Protein AF-A0A7J6FEC6-F1 (afdb_monomer_lite)

Secondary structure (DSSP, 8-state):
----SEEE---SSSSS---HHHHHHHHHHHH-SEE---TTTT--S-EE-TTPPP-EEEEESS--GGGHHHHHHHH-SS-EEE-SHHHHT-TT-HHHHHHHHHHHS-TT-TTT----------TT---

Organism: Cannabis sativa (NCBI:txid3483)

Foldseek 3Di:
DPDDQADEQEACPFDDDDDQLLSLLVLCVQAPQWDCQDVSNPRHHTDHNPPDHGHAYEYDHHDALVCQVVRCVRRNQSHEYEQECNQQVPPVGRVVSLVSNVVSHDPPPVPDRPYDHDRPDPPPPPD

pLDDT: mean 85.34, std 20.02, range [35.28, 98.44]

InterPro domains:
  IPR000685 Ribulose bisphosphate carboxylase, large subunit, C-terminal [PF00016] (1-112)
  IPR033966 RuBisCO [PTHR42704] (1-109)
  IPR036376 Ribulose bisphosphate carboxylase, large subunit, C-terminal domain superfamily [G3DSA:3.20.20.110] (1-122)
  IPR036376 Ribulose bisphosphate carboxylase, large subunit, C-terminal domain superfamily [SSF51649] (1-113)

Structure (mmCIF, N/CA/C/O backbone):
data_AF-A0A7J6FEC6-F1
#
_entry.id   AF-A0A7J6FEC6-F1
#
loop_
_atom_site.group_PDB
_atom_site.id
_atom_site.type_symbol
_atom_site.label_atom_id
_atom_site.label_alt_id
_atom_site.label_comp_id
_atom_site.label_asym_id
_atom_site.label_entity_id
_atom_site.label_seq_id
_atom_site.pdbx_PDB_ins_code
_atom_site.Cartn_x
_atom_site.Cartn_y
_atom_site.Cartn_z
_atom_site.occupancy
_atom_site.B_iso_or_equiv
_atom_site.auth_seq_id
_atom_site.auth_comp_id
_atom_site.auth_asym_id
_atom_site.auth_atom_id
_atom_site.pdbx_PDB_model_num
ATOM 1 N N . MET A 1 1 ? 1.112 9.192 14.486 1.00 89.81 1 MET A N 1
ATOM 2 C CA . MET A 1 1 ? 1.791 9.780 15.673 1.00 89.81 1 MET A CA 1
ATOM 3 C C . MET A 1 1 ? 2.899 10.776 15.334 1.00 89.81 1 MET A C 1
ATOM 5 O O . MET A 1 1 ? 2.707 11.942 15.630 1.00 89.81 1 MET A O 1
ATOM 9 N N . SER A 1 2 ? 4.028 10.386 14.718 1.00 95.44 2 SER A N 1
ATOM 10 C CA . SER A 1 2 ? 5.115 11.346 14.394 1.00 95.44 2 SER A CA 1
ATOM 11 C C . SER A 1 2 ? 4.717 12.436 13.382 1.00 95.44 2 SER A C 1
ATOM 13 O O . SER A 1 2 ? 5.432 13.423 13.250 1.00 95.44 2 SER A O 1
ATOM 15 N N . GLY A 1 3 ? 3.600 12.242 12.676 1.00 92.94 3 GLY A N 1
ATOM 16 C CA . GLY A 1 3 ? 3.148 13.094 11.581 1.00 92.94 3 GLY A CA 1
ATOM 17 C C . GLY A 1 3 ? 3.768 12.658 10.255 1.00 92.94 3 GLY A C 1
ATOM 18 O O . GLY A 1 3 ? 4.987 12.584 10.129 1.00 92.94 3 GLY A O 1
ATOM 19 N N . GLY A 1 4 ? 2.921 12.334 9.283 1.00 95.12 4 GLY A N 1
ATOM 20 C CA . GLY A 1 4 ? 3.317 11.958 7.932 1.00 95.12 4 GLY A CA 1
ATOM 21 C C . GLY A 1 4 ? 2.079 11.656 7.104 1.00 95.12 4 GLY A C 1
ATOM 22 O O . GLY A 1 4 ? 1.179 10.986 7.596 1.00 95.12 4 GLY A O 1
ATOM 23 N N . ASP A 1 5 ? 2.036 12.164 5.877 1.00 95.38 5 ASP A N 1
ATOM 24 C CA . ASP A 1 5 ? 0.836 12.054 5.047 1.00 95.38 5 ASP A CA 1
ATOM 25 C C . ASP A 1 5 ? 0.740 10.680 4.376 1.00 95.38 5 ASP A C 1
ATOM 27 O O . ASP A 1 5 ? -0.346 10.116 4.282 1.00 95.38 5 ASP A O 1
ATOM 31 N N . HIS A 1 6 ? 1.875 10.103 3.955 1.00 95.94 6 HIS A N 1
ATOM 32 C CA . HIS A 1 6 ? 1.947 8.781 3.327 1.00 95.94 6 HIS A CA 1
ATOM 33 C C . HIS A 1 6 ? 3.045 7.909 3.961 1.00 95.94 6 HIS A C 1
ATOM 35 O O . HIS A 1 6 ? 4.096 8.419 4.361 1.00 95.94 6 HIS A O 1
ATOM 41 N N . ILE A 1 7 ? 2.864 6.584 3.970 1.00 96.75 7 ILE A N 1
ATOM 42 C CA . ILE A 1 7 ? 3.897 5.634 4.421 1.00 96.75 7 ILE A CA 1
ATOM 43 C C . ILE A 1 7 ? 3.878 4.337 3.608 1.00 96.75 7 ILE A C 1
ATOM 45 O O . ILE A 1 7 ? 2.825 3.860 3.203 1.00 96.75 7 ILE A O 1
ATOM 49 N N . HIS A 1 8 ? 5.054 3.755 3.361 1.00 97.00 8 HIS A N 1
ATOM 50 C CA . HIS A 1 8 ? 5.150 2.460 2.686 1.00 97.00 8 HIS A CA 1
ATOM 51 C C . HIS A 1 8 ? 4.550 1.347 3.552 1.00 97.00 8 HIS A C 1
ATOM 53 O O . HIS A 1 8 ? 4.919 1.205 4.715 1.00 97.00 8 HIS A O 1
ATOM 59 N N . SER A 1 9 ? 3.669 0.545 2.957 1.00 95.69 9 SER A N 1
ATOM 60 C CA . SER A 1 9 ? 2.883 -0.497 3.639 1.00 95.69 9 SER A CA 1
ATOM 61 C C . SER A 1 9 ? 3.034 -1.885 3.009 1.00 95.69 9 SER A C 1
ATOM 63 O O . SER A 1 9 ? 2.290 -2.803 3.334 1.00 95.69 9 SER A O 1
ATOM 65 N N . GLY A 1 10 ? 4.010 -2.061 2.115 1.00 95.12 10 GLY A N 1
ATOM 66 C CA . GLY A 1 10 ? 4.247 -3.330 1.429 1.00 95.12 10 GLY A CA 1
ATOM 67 C C . GLY A 1 10 ? 3.398 -3.498 0.171 1.00 95.12 10 GLY A C 1
ATOM 68 O O . GLY A 1 10 ? 2.739 -2.574 -0.291 1.00 95.12 10 GLY A O 1
ATOM 69 N N . THR A 1 11 ? 3.483 -4.671 -0.455 1.00 95.62 11 THR A N 1
ATOM 70 C CA . THR A 1 11 ? 2.775 -4.946 -1.723 1.00 95.62 11 THR A CA 1
ATOM 71 C C . THR A 1 11 ? 2.059 -6.283 -1.756 1.00 95.62 11 THR A C 1
ATOM 73 O O . THR A 1 11 ? 1.211 -6.449 -2.627 1.00 95.62 11 THR A O 1
ATOM 76 N N . VAL A 1 12 ? 2.383 -7.215 -0.849 1.00 96.62 12 VAL A N 1
ATOM 77 C CA . VAL A 1 12 ? 1.927 -8.621 -0.813 1.00 96.62 12 VAL A CA 1
ATOM 78 C C . VAL A 1 12 ? 2.368 -9.442 -2.034 1.00 96.62 12 VAL A C 1
ATOM 80 O O . VAL A 1 12 ? 2.975 -10.497 -1.904 1.00 96.62 12 VAL A O 1
ATOM 83 N N . VAL A 1 13 ? 2.109 -8.936 -3.237 1.00 96.25 13 VAL A N 1
ATOM 84 C CA . VAL A 1 13 ? 2.374 -9.578 -4.532 1.00 96.25 13 VAL A CA 1
ATOM 85 C C . VAL A 1 13 ? 3.668 -9.102 -5.202 1.00 96.25 13 VAL A C 1
ATOM 87 O O . VAL A 1 13 ? 3.987 -9.529 -6.308 1.00 96.25 13 VAL A O 1
ATOM 90 N N . GLY A 1 14 ? 4.384 -8.158 -4.587 1.00 95.06 14 GLY A N 1
ATOM 91 C CA . GLY A 1 14 ? 5.611 -7.592 -5.138 1.00 95.06 14 GLY A CA 1
ATOM 92 C C . GLY A 1 14 ? 6.867 -8.371 -4.753 1.00 95.06 14 GLY A C 1
ATOM 93 O O . GLY A 1 14 ? 6.842 -9.548 -4.411 1.00 95.06 14 GLY A O 1
ATOM 94 N N . LYS A 1 15 ? 8.013 -7.690 -4.832 1.00 96.38 15 LYS A N 1
ATOM 95 C CA . LYS A 1 15 ? 9.325 -8.310 -4.576 1.00 96.38 15 LYS A CA 1
ATOM 96 C C . LYS A 1 15 ? 9.588 -8.568 -3.090 1.00 96.38 15 LYS A C 1
ATOM 98 O O . LYS A 1 15 ? 10.342 -9.478 -2.757 1.00 96.38 15 LYS A O 1
ATOM 103 N N . LEU A 1 16 ? 9.097 -7.679 -2.230 1.00 96.75 16 LEU A N 1
ATOM 104 C CA . LEU A 1 16 ? 9.382 -7.703 -0.798 1.00 96.75 16 LEU A CA 1
ATOM 105 C C . LEU A 1 16 ? 8.316 -8.516 -0.069 1.00 96.75 16 LEU A C 1
ATOM 107 O O . LEU A 1 16 ? 7.169 -8.559 -0.506 1.00 96.75 16 LEU A O 1
ATOM 111 N N . GLU A 1 17 ? 8.715 -9.131 1.039 1.00 96.44 17 GLU A N 1
ATOM 112 C CA . GLU A 1 17 ? 7.824 -9.904 1.898 1.00 96.44 17 GLU A CA 1
ATOM 113 C C . GLU A 1 17 ? 6.654 -9.051 2.408 1.00 96.44 17 GLU A C 1
ATOM 115 O O . GLU A 1 17 ? 6.812 -7.873 2.736 1.00 96.44 17 GLU A O 1
ATOM 120 N N . GLY A 1 18 ? 5.478 -9.668 2.473 1.00 94.12 18 GLY A N 1
ATOM 121 C CA . GLY A 1 18 ? 4.270 -9.089 3.039 1.00 94.12 18 GLY A CA 1
ATOM 122 C C . GLY A 1 18 ? 3.152 -10.119 2.995 1.00 94.12 18 GLY A C 1
ATOM 123 O O . GLY A 1 18 ? 2.763 -10.562 1.918 1.00 94.12 18 GLY A O 1
ATOM 124 N N . GLU A 1 19 ? 2.665 -10.528 4.160 1.00 96.06 19 GLU A N 1
ATOM 125 C CA . GLU A 1 19 ? 1.511 -11.420 4.263 1.00 96.06 19 GLU A CA 1
ATOM 126 C C . GLU A 1 19 ? 0.218 -10.595 4.177 1.00 96.06 19 GLU A C 1
ATOM 128 O O . GLU A 1 19 ? 0.192 -9.428 4.589 1.00 96.06 19 GLU A O 1
ATOM 133 N N . ARG A 1 20 ? -0.815 -11.141 3.524 1.00 95.81 20 ARG A N 1
ATOM 134 C CA . ARG A 1 20 ? -1.985 -10.363 3.100 1.00 95.81 20 ARG A CA 1
ATOM 135 C C . ARG A 1 20 ? -2.789 -9.869 4.299 1.00 95.81 20 ARG A C 1
ATOM 137 O O . ARG A 1 20 ? -3.087 -8.681 4.367 1.00 95.81 20 ARG A O 1
ATOM 144 N N . GLU A 1 21 ? -3.121 -10.752 5.224 1.00 96.81 21 GLU A N 1
ATOM 145 C CA . GLU A 1 21 ? -3.929 -10.486 6.411 1.00 96.81 21 GLU A CA 1
ATOM 146 C C . GLU A 1 21 ? -3.238 -9.475 7.339 1.00 96.81 21 GLU A C 1
ATOM 148 O O . GLU A 1 21 ? -3.859 -8.508 7.781 1.00 96.81 21 GLU A O 1
ATOM 153 N N . ILE A 1 22 ? -1.927 -9.614 7.552 1.00 96.62 22 ILE A N 1
ATOM 154 C CA . ILE A 1 22 ? -1.135 -8.643 8.322 1.00 96.62 22 ILE A CA 1
ATOM 155 C C . ILE A 1 22 ? -1.076 -7.282 7.615 1.00 96.62 22 ILE A C 1
ATOM 157 O O . ILE A 1 22 ? -1.149 -6.238 8.266 1.00 96.62 22 ILE A O 1
ATOM 161 N N . THR A 1 23 ? -0.959 -7.271 6.285 1.00 96.38 23 THR A N 1
ATOM 162 C CA . THR A 1 23 ? -0.935 -6.021 5.509 1.00 96.38 23 THR A CA 1
ATOM 163 C C . THR A 1 23 ? -2.264 -5.277 5.609 1.00 96.38 23 THR A C 1
ATOM 165 O O . THR A 1 23 ? -2.254 -4.057 5.759 1.00 96.38 23 THR A O 1
ATOM 168 N N . LEU A 1 24 ? -3.393 -5.990 5.570 1.00 96.19 24 LEU A N 1
ATOM 169 C CA . LEU A 1 24 ? -4.719 -5.390 5.735 1.00 96.19 24 LEU A CA 1
ATOM 170 C C . LEU A 1 24 ? -4.862 -4.733 7.111 1.00 96.19 24 LEU A C 1
ATOM 172 O O . LEU A 1 24 ? -5.171 -3.549 7.177 1.00 96.19 24 LEU A O 1
ATOM 176 N N . GLY A 1 25 ? -4.493 -5.432 8.190 1.00 96.56 25 GLY A N 1
ATOM 177 C CA . GLY A 1 25 ? -4.519 -4.838 9.531 1.00 96.56 25 GLY A CA 1
ATOM 178 C C . GLY A 1 25 ? -3.634 -3.592 9.654 1.00 96.56 25 GLY A C 1
ATOM 179 O O . GLY A 1 25 ? -4.008 -2.611 10.297 1.00 96.56 25 GLY A O 1
ATOM 180 N N . PHE A 1 26 ? -2.466 -3.587 9.004 1.00 93.12 26 PHE A N 1
ATOM 181 C CA . PHE A 1 26 ? -1.606 -2.403 8.969 1.00 93.12 26 PHE A CA 1
ATOM 182 C C . PHE A 1 26 ? -2.231 -1.238 8.186 1.00 93.12 26 PHE A C 1
ATOM 184 O O . PHE A 1 26 ? -2.082 -0.089 8.594 1.00 93.12 26 PHE A O 1
ATOM 191 N N . VAL A 1 27 ? -2.928 -1.513 7.081 1.00 96.06 27 VAL A N 1
ATOM 192 C CA . VAL A 1 27 ? -3.646 -0.495 6.298 1.00 96.06 27 VAL A CA 1
ATOM 193 C C . VAL A 1 27 ? -4.795 0.114 7.101 1.00 96.06 27 VAL A C 1
ATOM 195 O O . VAL A 1 27 ? -4.916 1.340 7.116 1.00 96.06 27 VAL A O 1
ATOM 198 N N . ASP A 1 28 ? -5.565 -0.703 7.817 1.00 96.81 28 ASP A N 1
ATOM 199 C CA . ASP A 1 28 ? -6.667 -0.232 8.665 1.00 96.81 28 ASP A CA 1
ATOM 200 C C . ASP A 1 28 ? -6.136 0.689 9.771 1.00 96.81 28 ASP A C 1
ATOM 202 O O . ASP A 1 28 ? -6.626 1.801 9.951 1.00 96.81 28 ASP A O 1
ATOM 206 N N . LEU A 1 29 ? -5.039 0.300 10.436 1.00 97.56 29 LEU A N 1
ATOM 207 C CA . LEU A 1 29 ? -4.380 1.132 11.452 1.00 97.56 29 LEU A CA 1
ATOM 208 C C . LEU A 1 29 ? -3.904 2.494 10.934 1.00 97.56 29 LEU A C 1
ATOM 210 O O . LEU A 1 29 ? -3.740 3.414 11.736 1.00 97.56 29 LEU A O 1
ATOM 214 N N . LEU A 1 30 ? -3.614 2.612 9.637 1.00 97.19 30 LEU A N 1
ATOM 215 C CA . LEU A 1 30 ? -3.175 3.866 9.034 1.00 97.19 30 LEU A CA 1
ATOM 216 C C . LEU A 1 30 ? -4.342 4.777 8.665 1.00 97.19 30 LEU A C 1
ATOM 218 O O . LEU A 1 30 ? -4.170 5.993 8.714 1.00 97.19 30 LEU A O 1
ATOM 222 N N . ARG A 1 31 ? -5.482 4.221 8.255 1.00 95.75 31 ARG A N 1
ATOM 223 C CA . ARG A 1 31 ? -6.571 4.985 7.632 1.00 95.75 31 ARG A CA 1
ATOM 224 C C . ARG A 1 31 ? -7.758 5.223 8.543 1.00 95.75 31 ARG A C 1
ATOM 226 O O . ARG A 1 31 ? -8.313 6.321 8.520 1.00 95.75 31 ARG A O 1
ATOM 233 N N . ASP A 1 32 ? -8.154 4.197 9.279 1.00 96.81 32 ASP A N 1
ATOM 234 C CA . ASP A 1 32 ? -9.415 4.197 10.001 1.00 96.81 32 ASP A CA 1
ATOM 235 C C . ASP A 1 32 ? -9.242 4.893 11.344 1.00 96.81 32 ASP A C 1
ATOM 237 O O . ASP A 1 32 ? -8.192 4.806 11.970 1.00 96.81 32 ASP A O 1
ATOM 241 N N . ASP A 1 33 ? -10.285 5.580 11.806 1.00 97.75 33 ASP A N 1
ATOM 242 C CA . ASP A 1 33 ? -10.246 6.281 13.093 1.00 97.75 33 ASP A CA 1
ATOM 243 C C . ASP A 1 33 ? -10.340 5.308 14.279 1.00 97.75 33 ASP A C 1
ATOM 245 O O . ASP A 1 33 ? -9.816 5.563 15.361 1.00 97.75 33 ASP A O 1
ATOM 249 N N . PHE A 1 34 ? -10.990 4.161 14.072 1.00 98.12 34 PHE A N 1
ATOM 250 C CA . PHE A 1 34 ? -11.212 3.156 15.102 1.00 98.12 34 PHE A CA 1
ATOM 251 C C . PHE A 1 34 ? -11.055 1.748 14.533 1.00 98.12 34 PHE A C 1
ATOM 253 O O . PHE A 1 34 ? -11.778 1.357 13.619 1.00 98.12 34 PHE A O 1
ATOM 260 N N . ILE A 1 35 ? -10.140 0.973 15.112 1.00 98.31 35 ILE A N 1
ATOM 261 C CA . ILE A 1 35 ? -9.797 -0.378 14.673 1.00 98.31 35 ILE A CA 1
ATOM 262 C C . ILE A 1 35 ? -10.037 -1.341 15.830 1.00 98.31 35 ILE A C 1
ATOM 264 O O . ILE A 1 35 ? -9.431 -1.216 16.898 1.00 98.31 35 ILE A O 1
ATOM 268 N N . GLU A 1 36 ? -10.909 -2.326 15.631 1.00 98.19 36 GLU A N 1
ATOM 269 C CA . GLU A 1 36 ? -11.143 -3.374 16.621 1.00 98.19 36 GLU A CA 1
ATOM 270 C C . GLU A 1 36 ? -9.987 -4.373 16.684 1.00 98.19 36 GLU A C 1
ATOM 272 O O . GLU A 1 36 ? -9.266 -4.624 15.720 1.00 98.19 36 GLU A O 1
ATOM 277 N N . LYS A 1 37 ? -9.821 -4.995 17.851 1.00 98.12 37 LYS A N 1
ATOM 278 C CA . LYS A 1 37 ? -8.888 -6.104 18.011 1.00 98.12 37 LYS A CA 1
ATOM 279 C C . LYS A 1 37 ? -9.262 -7.266 17.086 1.00 98.12 37 LYS A C 1
ATOM 281 O O . LYS A 1 37 ? -10.197 -8.010 17.377 1.00 98.12 37 LYS A O 1
ATOM 286 N N . ASP A 1 38 ? -8.411 -7.517 16.102 1.00 97.94 38 ASP A N 1
ATOM 287 C CA . ASP A 1 38 ? -8.435 -8.714 15.273 1.00 97.94 38 ASP A CA 1
ATOM 288 C C . ASP A 1 38 ? -7.052 -9.382 15.178 1.00 97.94 38 ASP A C 1
ATOM 290 O O . ASP A 1 38 ? -6.121 -8.895 14.536 1.00 97.94 38 ASP A O 1
ATOM 294 N N . ARG A 1 39 ? -6.926 -10.567 15.784 1.00 96.94 39 ARG A N 1
ATOM 295 C CA . ARG A 1 39 ? -5.666 -11.320 15.786 1.00 96.94 39 ARG A CA 1
ATOM 296 C C . ARG A 1 39 ? -5.335 -11.965 14.444 1.00 96.94 39 ARG A C 1
ATOM 298 O O . ARG A 1 39 ? -4.152 -12.224 14.236 1.00 96.94 39 ARG A O 1
ATOM 305 N N . SER A 1 40 ? -6.311 -12.228 13.566 1.00 96.94 40 SER A N 1
ATOM 306 C CA . SER A 1 40 ? -5.995 -12.727 12.217 1.00 96.94 40 SER A CA 1
ATOM 307 C C . SER A 1 40 ? -5.214 -11.696 11.413 1.00 96.94 40 SER A C 1
ATOM 309 O O . SER A 1 40 ? -4.301 -12.071 10.691 1.00 96.94 40 SER A O 1
ATOM 311 N N . CYS A 1 41 ? -5.502 -10.411 11.619 1.00 96.44 41 CYS A N 1
ATOM 312 C CA . CYS A 1 41 ? -4.820 -9.303 10.954 1.00 96.44 41 CYS A CA 1
ATOM 313 C C . CYS A 1 41 ? -3.671 -8.706 11.793 1.00 96.44 41 CYS A C 1
ATOM 315 O O . CYS A 1 41 ? -3.202 -7.602 11.532 1.00 96.44 41 CYS A O 1
ATOM 317 N N . GLY A 1 42 ? -3.211 -9.409 12.838 1.00 96.62 42 GLY A N 1
ATOM 318 C CA . GLY A 1 42 ? -2.102 -8.953 13.686 1.00 96.62 42 GLY A CA 1
ATOM 319 C C . GLY A 1 42 ? -2.439 -7.805 14.650 1.00 96.62 42 GLY A C 1
ATOM 320 O O . GLY A 1 42 ? -1.533 -7.250 15.274 1.00 96.62 42 GLY A O 1
ATOM 321 N N . ILE A 1 43 ? -3.718 -7.470 14.829 1.00 98.06 43 ILE A N 1
ATOM 322 C CA . ILE A 1 43 ? -4.190 -6.413 15.727 1.00 98.06 43 ILE A CA 1
ATOM 323 C C . ILE A 1 43 ? -4.471 -6.998 17.115 1.00 98.06 43 ILE A C 1
ATOM 325 O O . ILE A 1 43 ? -5.453 -7.697 17.370 1.00 98.06 43 ILE A O 1
ATOM 329 N N . TYR A 1 44 ? -3.574 -6.723 18.061 1.00 97.69 44 TYR A N 1
ATOM 330 C CA . TYR A 1 44 ? -3.655 -7.291 19.412 1.00 97.69 44 TYR A CA 1
ATOM 331 C C . TYR A 1 44 ? -4.536 -6.489 20.373 1.00 97.69 44 TYR A C 1
ATOM 333 O O . TYR A 1 44 ? -5.042 -7.061 21.348 1.00 97.69 44 TYR A O 1
ATOM 341 N N . PHE A 1 45 ? -4.736 -5.204 20.085 1.00 98.25 45 PHE A N 1
ATOM 342 C CA . PHE A 1 45 ? -5.494 -4.257 20.892 1.00 98.25 45 PHE A CA 1
ATOM 343 C C . PHE A 1 45 ? -6.390 -3.421 19.990 1.00 98.25 45 PHE A C 1
ATOM 345 O O . PHE A 1 45 ? -5.985 -3.072 18.887 1.00 98.25 45 PHE A O 1
ATOM 352 N N . THR A 1 46 ? -7.576 -3.082 20.486 1.00 98.44 46 THR A N 1
ATOM 353 C CA . THR A 1 46 ? -8.418 -2.064 19.858 1.00 98.44 46 THR A CA 1
ATOM 354 C C . THR A 1 46 ? -7.696 -0.720 19.916 1.00 98.44 46 THR A C 1
ATOM 356 O O . THR A 1 46 ? -7.151 -0.368 20.967 1.00 98.44 46 THR A O 1
ATOM 359 N N . GLN A 1 47 ? -7.699 0.015 18.810 1.00 98.44 47 GLN A N 1
ATOM 360 C CA . GLN A 1 47 ? -7.037 1.306 18.673 1.00 98.44 47 GLN A CA 1
ATOM 361 C C . GLN A 1 47 ? -8.059 2.365 18.261 1.00 98.44 47 GLN A C 1
ATOM 363 O O . GLN A 1 47 ? -8.736 2.210 17.254 1.00 98.44 47 GLN A O 1
ATOM 368 N N . ASP A 1 48 ? -8.136 3.438 19.042 1.00 98.31 48 ASP A N 1
ATOM 369 C CA . ASP A 1 48 ? -8.919 4.642 18.749 1.00 98.31 48 ASP A CA 1
ATOM 370 C C . ASP A 1 48 ? -7.937 5.793 18.505 1.00 98.31 48 ASP A C 1
ATOM 372 O O . ASP A 1 48 ? -7.042 6.033 19.329 1.00 98.31 48 ASP A O 1
ATOM 376 N N . TRP A 1 49 ? -8.041 6.447 17.354 1.00 97.81 49 TRP A N 1
ATOM 377 C CA . TRP A 1 49 ? -7.188 7.561 16.951 1.00 97.81 49 TRP A CA 1
ATOM 378 C C . TRP A 1 49 ? -7.800 8.929 17.247 1.00 97.81 49 TRP A C 1
ATOM 380 O O . TRP A 1 49 ? -7.093 9.934 17.138 1.00 97.81 49 TRP A O 1
ATOM 390 N N . VAL A 1 50 ? -9.051 8.977 17.714 1.00 97.75 50 VAL A N 1
ATOM 391 C CA . VAL A 1 50 ? -9.722 10.184 18.211 1.00 97.75 50 VAL A CA 1
ATOM 392 C C . VAL A 1 50 ? -9.669 11.330 17.190 1.00 97.75 50 VAL A C 1
ATOM 394 O O . VAL A 1 50 ? -9.276 12.461 17.491 1.00 97.75 50 VAL A O 1
ATOM 397 N N . SER A 1 51 ? -10.061 11.016 15.958 1.00 96.25 51 SER A N 1
ATOM 398 C CA . SER A 1 51 ? -10.088 11.899 14.790 1.00 96.25 51 SER A CA 1
ATOM 399 C C . SER A 1 51 ? -8.718 12.406 14.326 1.00 96.25 51 SER A C 1
ATOM 401 O O . SER A 1 51 ? -8.635 13.443 13.656 1.00 96.25 51 SER A O 1
ATOM 403 N N . LEU A 1 52 ? -7.630 11.700 14.655 1.00 97.19 52 LEU A N 1
ATOM 404 C CA . LEU A 1 52 ? -6.341 11.951 14.013 1.00 97.19 52 LEU A CA 1
ATOM 405 C C . LEU A 1 52 ? -6.475 11.680 12.501 1.00 97.19 52 LEU A C 1
ATOM 407 O O . LEU A 1 52 ? -7.060 10.669 12.120 1.00 97.19 52 LEU A O 1
ATOM 411 N N . PRO A 1 53 ? -5.928 12.539 11.622 1.00 96.75 53 PRO A N 1
ATOM 412 C CA . PRO A 1 53 ? -5.965 12.280 10.189 1.00 96.75 53 PRO A CA 1
ATOM 413 C C . PRO A 1 53 ? -5.296 10.949 9.833 1.00 96.75 53 PRO A C 1
ATOM 415 O O . PRO A 1 53 ? -4.202 10.651 10.325 1.00 96.75 53 PRO A O 1
ATOM 418 N N . GLY A 1 54 ? -5.942 10.193 8.945 1.00 95.81 54 GLY A N 1
ATOM 419 C CA . GLY A 1 54 ? -5.378 8.977 8.374 1.00 95.81 54 GLY A CA 1
ATOM 420 C C . GLY A 1 54 ? -4.161 9.251 7.484 1.00 95.81 54 GLY A C 1
ATOM 421 O O . GLY A 1 54 ? -3.922 10.370 7.025 1.00 95.81 54 GLY A O 1
ATOM 422 N N . VAL A 1 55 ? -3.394 8.198 7.229 1.00 97.00 55 VAL A N 1
ATOM 423 C CA . VAL A 1 55 ? -2.172 8.183 6.420 1.00 97.00 55 VAL A CA 1
ATOM 424 C C . VAL A 1 55 ? -2.422 7.330 5.181 1.00 97.00 55 VAL A C 1
ATOM 426 O O . VAL A 1 55 ? -2.902 6.202 5.293 1.00 97.00 55 VAL A O 1
ATOM 429 N N . LEU A 1 56 ? -2.061 7.821 3.993 1.00 96.06 56 LEU A N 1
ATOM 430 C CA . LEU A 1 56 ? -2.223 7.036 2.767 1.00 96.06 56 LEU A CA 1
ATOM 431 C C . LEU A 1 56 ? -1.141 5.937 2.686 1.00 96.06 56 LEU A C 1
ATOM 433 O O . LEU A 1 56 ? 0.058 6.248 2.630 1.00 96.06 56 LEU A O 1
ATOM 437 N N . PRO A 1 57 ? -1.517 4.647 2.652 1.00 96.31 57 PRO A N 1
ATOM 438 C CA . PRO A 1 57 ? -0.574 3.560 2.433 1.00 96.31 57 PRO A CA 1
ATOM 439 C C . PRO A 1 57 ? -0.008 3.599 1.010 1.00 96.31 57 PRO A C 1
ATOM 441 O O . PRO A 1 57 ? -0.730 3.763 0.021 1.00 96.31 57 PRO A O 1
ATOM 444 N N . VAL A 1 58 ? 1.302 3.398 0.910 1.00 96.62 58 VAL A N 1
ATOM 445 C CA . VAL A 1 58 ? 2.041 3.340 -0.351 1.00 96.62 58 VAL A CA 1
ATOM 446 C C . VAL A 1 58 ? 2.442 1.897 -0.639 1.00 96.62 58 VAL A C 1
ATOM 448 O O . VAL A 1 58 ? 3.324 1.339 0.023 1.00 96.62 58 VAL A O 1
ATOM 451 N N . ALA A 1 59 ? 1.853 1.321 -1.683 1.00 95.94 59 ALA A N 1
ATOM 452 C CA . ALA A 1 59 ? 2.257 0.033 -2.220 1.00 95.94 59 ALA A CA 1
ATOM 453 C C . ALA A 1 59 ? 3.375 0.221 -3.254 1.00 95.94 59 ALA A C 1
ATOM 455 O O . ALA A 1 59 ? 3.175 0.774 -4.339 1.00 95.94 59 ALA A O 1
ATOM 456 N N . SER A 1 60 ? 4.581 -0.235 -2.915 1.00 94.56 60 SER A N 1
ATOM 457 C CA . SER A 1 60 ? 5.783 -0.063 -3.736 1.00 94.56 60 SER A CA 1
ATOM 458 C C . SER A 1 60 ? 6.744 -1.241 -3.585 1.00 94.56 60 SER A C 1
ATOM 460 O O . SER A 1 60 ? 6.921 -1.779 -2.494 1.00 94.56 60 SER A O 1
ATOM 462 N N . GLY A 1 61 ? 7.405 -1.611 -4.685 1.00 95.00 61 GLY A N 1
ATOM 463 C CA . GLY A 1 61 ? 8.471 -2.619 -4.701 1.00 95.00 61 GLY A CA 1
ATOM 464 C C . GLY A 1 61 ? 8.180 -3.816 -5.606 1.00 95.00 61 GLY A C 1
ATOM 465 O O . GLY A 1 61 ? 7.499 -4.759 -5.222 1.00 95.00 61 GLY A O 1
ATOM 466 N N . GLY A 1 62 ? 8.762 -3.823 -6.809 1.00 95.75 62 GLY A N 1
ATOM 467 C CA . GLY A 1 62 ? 8.663 -4.962 -7.735 1.00 95.75 62 GLY A CA 1
ATOM 468 C C . GLY A 1 62 ? 7.285 -5.163 -8.376 1.00 95.75 62 GLY A C 1
ATOM 469 O O . GLY A 1 62 ? 6.984 -6.265 -8.819 1.00 95.75 62 GLY A O 1
ATOM 470 N N . ILE A 1 63 ? 6.453 -4.120 -8.432 1.00 95.62 63 ILE A N 1
ATOM 471 C CA . ILE A 1 63 ? 5.106 -4.185 -9.013 1.00 95.62 63 ILE A CA 1
ATOM 472 C C . ILE A 1 63 ? 5.060 -3.707 -10.473 1.00 95.62 63 ILE A C 1
ATOM 474 O O . ILE A 1 63 ? 5.844 -2.851 -10.888 1.00 95.62 63 ILE A O 1
ATOM 478 N N . HIS A 1 64 ? 4.132 -4.271 -11.252 1.00 94.69 64 HIS A N 1
ATOM 479 C CA . HIS A 1 64 ? 3.848 -3.939 -12.654 1.00 94.69 64 HIS A CA 1
ATOM 480 C C . HIS A 1 64 ? 2.351 -4.136 -12.957 1.00 94.69 64 HIS A C 1
ATOM 482 O O . HIS A 1 64 ? 1.606 -4.625 -12.109 1.00 94.69 64 HIS A O 1
ATOM 488 N N . VAL A 1 65 ? 1.911 -3.793 -14.173 1.00 91.81 65 VAL A N 1
ATOM 489 C CA . VAL A 1 65 ? 0.492 -3.744 -14.596 1.00 91.81 65 VAL A CA 1
ATOM 490 C C . VAL A 1 65 ? -0.358 -4.978 -14.252 1.00 91.81 65 VAL A C 1
ATOM 492 O O . VAL A 1 65 ? -1.555 -4.853 -14.013 1.00 91.81 65 VAL A O 1
ATOM 495 N N . TRP A 1 66 ? 0.230 -6.174 -14.197 1.00 93.62 66 TRP A N 1
ATOM 496 C CA . TRP A 1 66 ? -0.512 -7.408 -13.908 1.00 93.62 66 TRP A CA 1
ATOM 497 C C . TRP A 1 66 ? -0.890 -7.557 -12.435 1.00 93.62 66 TRP A C 1
ATOM 499 O O . TRP A 1 66 ? -1.850 -8.257 -12.131 1.00 93.62 66 TRP A O 1
ATOM 509 N N . HIS A 1 67 ? -0.203 -6.853 -11.537 1.00 94.62 67 HIS A N 1
ATOM 510 C CA . HIS A 1 67 ? -0.563 -6.799 -10.123 1.00 94.62 67 HIS A CA 1
ATOM 511 C C . HIS A 1 67 ? -1.733 -5.851 -9.846 1.00 94.62 67 HIS A C 1
ATOM 513 O O . HIS A 1 67 ? -2.269 -5.882 -8.745 1.00 94.62 67 HIS A O 1
ATOM 519 N N . MET A 1 68 ? -2.155 -5.035 -10.822 1.00 92.25 68 MET A N 1
ATOM 520 C CA . MET A 1 68 ? -3.166 -3.997 -10.606 1.00 92.25 68 MET A CA 1
ATOM 521 C C . MET A 1 68 ? -4.451 -4.517 -9.945 1.00 92.25 68 MET A C 1
ATOM 523 O O . MET A 1 68 ? -4.842 -3.919 -8.951 1.00 92.25 68 MET A O 1
ATOM 527 N N . PRO A 1 69 ? -5.080 -5.627 -10.397 1.00 91.31 69 PRO A N 1
ATOM 528 C CA . PRO A 1 69 ? -6.308 -6.114 -9.764 1.00 91.31 69 PRO A CA 1
ATOM 529 C C . PRO A 1 69 ? -6.118 -6.462 -8.286 1.00 91.31 69 PRO A C 1
ATOM 531 O O . PRO A 1 69 ? -6.918 -6.044 -7.457 1.00 91.31 69 PRO A O 1
ATOM 534 N N . ALA A 1 70 ? -5.028 -7.163 -7.958 1.00 92.75 70 ALA A N 1
ATOM 535 C CA . ALA A 1 70 ? -4.717 -7.541 -6.584 1.00 92.75 70 ALA A CA 1
ATOM 536 C C . ALA A 1 70 ? -4.413 -6.312 -5.717 1.00 92.75 70 ALA A C 1
ATOM 538 O O . ALA A 1 70 ? -4.906 -6.207 -4.603 1.00 92.75 70 ALA A O 1
ATOM 539 N N . LEU A 1 71 ? -3.650 -5.346 -6.238 1.00 93.19 71 LEU A N 1
ATOM 540 C CA . LEU A 1 71 ? -3.331 -4.116 -5.512 1.00 93.19 71 LEU A CA 1
ATOM 541 C C . LEU A 1 71 ? -4.582 -3.277 -5.234 1.00 93.19 71 LEU A C 1
ATOM 543 O O . LEU A 1 71 ? -4.729 -2.771 -4.127 1.00 93.19 71 LEU A O 1
ATOM 547 N N . THR A 1 72 ? -5.495 -3.159 -6.201 1.00 90.69 72 THR A N 1
ATOM 548 C CA . THR A 1 72 ? -6.756 -2.430 -6.000 1.00 90.69 72 THR A CA 1
ATOM 549 C C . THR A 1 72 ? -7.708 -3.150 -5.054 1.00 90.69 72 THR A C 1
ATOM 551 O O . THR A 1 72 ? -8.454 -2.491 -4.345 1.00 90.69 72 THR A O 1
ATOM 554 N N . GLU A 1 73 ? -7.668 -4.483 -5.006 1.00 90.81 73 GLU A N 1
ATOM 555 C CA . GLU A 1 73 ? -8.441 -5.259 -4.032 1.00 90.81 73 GLU A CA 1
ATOM 556 C C . GLU A 1 73 ? -7.887 -5.097 -2.610 1.00 90.81 73 GLU A C 1
ATOM 558 O O . GLU A 1 73 ? -8.655 -4.930 -1.670 1.00 90.81 73 GLU A O 1
ATOM 563 N N . ILE A 1 74 ? -6.561 -5.132 -2.451 1.00 92.12 74 ILE A N 1
ATOM 564 C CA . ILE A 1 74 ? -5.904 -5.072 -1.138 1.00 92.12 74 ILE A CA 1
ATOM 565 C C . ILE A 1 74 ? -5.945 -3.656 -0.565 1.00 92.12 74 ILE A C 1
ATOM 567 O O . ILE A 1 74 ? -6.264 -3.471 0.604 1.00 92.12 74 ILE A O 1
ATOM 571 N N . PHE A 1 75 ? -5.580 -2.657 -1.368 1.00 93.06 75 PHE A N 1
ATOM 572 C CA . PHE A 1 75 ? -5.382 -1.300 -0.871 1.00 93.06 75 PHE A CA 1
ATOM 573 C C . PHE A 1 75 ? -6.562 -0.375 -1.156 1.00 93.06 75 PHE A C 1
ATOM 575 O O . PHE A 1 75 ? -6.669 0.643 -0.485 1.00 93.06 75 PHE A O 1
ATOM 582 N N . GLY A 1 76 ? -7.453 -0.670 -2.102 1.00 91.19 76 GLY A N 1
ATOM 583 C CA . GLY A 1 76 ? -8.551 0.240 -2.445 1.00 91.19 76 GLY A CA 1
ATOM 584 C C . GLY A 1 76 ? -8.091 1.645 -2.869 1.00 91.19 76 GLY A C 1
ATOM 585 O O . GLY A 1 76 ? -6.927 1.868 -3.218 1.00 91.19 76 GLY A O 1
ATOM 586 N N . ASP A 1 77 ? -9.023 2.596 -2.828 1.00 89.56 77 ASP A N 1
ATOM 587 C CA . ASP A 1 77 ? -8.908 3.896 -3.509 1.00 89.56 77 ASP A CA 1
ATOM 588 C C . ASP A 1 77 ? -8.008 4.912 -2.816 1.00 89.56 77 ASP A C 1
ATOM 590 O O . ASP A 1 77 ? -7.435 5.766 -3.492 1.00 89.56 77 ASP A O 1
ATOM 594 N N . ASP A 1 78 ? -7.873 4.822 -1.495 1.00 91.69 78 ASP A N 1
ATOM 595 C CA . ASP A 1 78 ? -7.096 5.764 -0.686 1.00 91.69 78 ASP A CA 1
ATOM 596 C C . ASP A 1 78 ? -5.651 5.296 -0.527 1.00 91.69 78 ASP A C 1
ATOM 598 O O . ASP A 1 78 ? -5.114 5.184 0.576 1.00 91.69 78 ASP A O 1
ATOM 602 N N . SER A 1 79 ? -5.014 4.927 -1.636 1.00 92.38 79 SER A N 1
ATOM 603 C CA . SER A 1 79 ? -3.649 4.398 -1.667 1.00 92.38 79 SER A CA 1
ATOM 604 C C . SER A 1 79 ? -2.765 5.115 -2.677 1.00 92.38 79 SER A C 1
ATOM 606 O O . SER A 1 79 ? -3.218 5.857 -3.541 1.00 92.38 79 SER A O 1
ATOM 608 N N . VAL A 1 80 ? -1.463 4.868 -2.591 1.00 93.88 80 VAL A N 1
ATOM 609 C CA . VAL A 1 80 ? -0.504 5.245 -3.630 1.00 93.88 80 VAL A CA 1
ATOM 610 C C . VAL A 1 80 ? 0.126 3.973 -4.177 1.00 93.88 80 VAL A C 1
ATOM 612 O O . VAL A 1 80 ? 0.732 3.207 -3.432 1.00 93.88 80 VAL A O 1
ATOM 615 N N . LEU A 1 81 ? 0.026 3.753 -5.488 1.00 94.62 81 LEU A N 1
ATOM 616 C CA . LEU A 1 81 ? 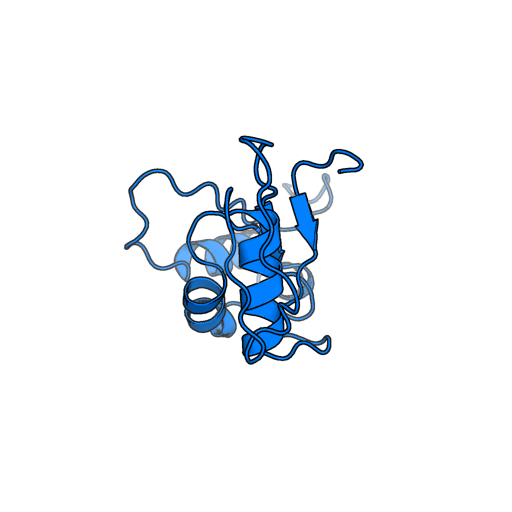0.665 2.623 -6.166 1.00 94.62 81 LEU A CA 1
ATOM 617 C C . LEU A 1 81 ? 1.899 3.118 -6.933 1.00 94.62 81 LEU A C 1
ATOM 619 O O . LEU A 1 81 ? 1.776 3.847 -7.922 1.00 94.62 81 LEU A O 1
ATOM 623 N N . GLN A 1 82 ? 3.098 2.734 -6.489 1.00 95.06 82 GLN A N 1
ATOM 624 C CA . GLN A 1 82 ? 4.356 3.232 -7.054 1.00 95.06 82 GLN A CA 1
ATOM 625 C C . GLN A 1 82 ? 5.030 2.211 -7.979 1.00 95.06 82 GLN A C 1
ATOM 627 O O . GLN A 1 82 ? 5.601 1.204 -7.550 1.00 95.06 82 GLN A O 1
ATOM 632 N N . PHE A 1 83 ? 5.069 2.534 -9.271 1.00 94.62 83 PHE A N 1
ATOM 633 C CA . PHE A 1 83 ? 5.659 1.690 -10.307 1.00 94.62 83 PHE A CA 1
ATOM 634 C C . PHE A 1 83 ? 7.025 2.234 -10.744 1.00 94.62 83 PHE A C 1
ATOM 636 O O . PHE A 1 83 ? 7.122 2.999 -11.701 1.00 94.62 83 PHE A O 1
ATOM 643 N N . GLY A 1 84 ? 8.097 1.818 -10.063 1.00 93.88 84 GLY A N 1
ATOM 644 C CA . GLY A 1 84 ? 9.475 2.148 -10.458 1.00 93.88 84 GLY A CA 1
ATOM 645 C C . GLY A 1 84 ? 9.902 1.384 -11.718 1.00 93.88 84 GLY A C 1
ATOM 646 O O . GLY A 1 84 ? 9.683 1.828 -12.845 1.00 93.88 84 GLY A O 1
ATOM 647 N N . GLY A 1 85 ? 10.454 0.177 -11.537 1.00 93.06 85 GLY A N 1
ATOM 648 C CA . GLY A 1 85 ? 10.824 -0.709 -12.652 1.00 93.06 85 GLY A CA 1
ATOM 649 C C . GLY A 1 85 ? 9.647 -1.069 -13.570 1.00 93.06 85 GLY A C 1
ATOM 650 O O . GLY A 1 85 ? 9.837 -1.196 -14.773 1.00 93.06 85 GLY A O 1
ATOM 651 N N . GLY A 1 86 ? 8.424 -1.136 -13.029 1.00 92.62 86 GLY A N 1
ATOM 652 C CA . GLY A 1 86 ? 7.198 -1.342 -13.809 1.00 92.62 86 GLY A CA 1
ATOM 653 C C . GLY A 1 86 ? 6.845 -0.199 -14.773 1.00 92.62 86 GLY A C 1
ATOM 654 O O . GLY A 1 86 ? 6.034 -0.408 -15.667 1.00 92.62 86 GLY A O 1
ATOM 655 N N . THR A 1 87 ? 7.451 0.985 -14.626 1.00 92.25 87 THR A N 1
ATOM 656 C CA . THR A 1 87 ? 7.355 2.085 -15.604 1.00 92.25 87 THR A CA 1
ATOM 657 C C . THR A 1 87 ? 8.620 2.165 -16.453 1.00 92.25 87 THR A C 1
ATOM 659 O O . THR A 1 87 ? 8.553 2.124 -17.678 1.00 92.25 87 THR A O 1
ATOM 662 N N . LEU A 1 88 ? 9.785 2.257 -15.805 1.00 92.56 88 LEU A N 1
ATOM 663 C CA . LEU A 1 88 ? 11.068 2.496 -16.477 1.00 92.56 88 LEU A CA 1
ATOM 664 C C . LEU A 1 88 ? 11.532 1.314 -17.342 1.00 92.56 88 LEU A C 1
ATOM 666 O O . LEU A 1 88 ? 12.298 1.503 -18.279 1.00 92.56 88 LEU A O 1
ATOM 670 N N . GLY A 1 89 ? 11.070 0.099 -17.040 1.00 92.62 89 GLY A N 1
ATOM 671 C CA . GLY A 1 89 ? 11.354 -1.103 -17.823 1.00 92.62 89 GLY A CA 1
ATOM 672 C C . GLY A 1 89 ? 10.442 -1.294 -19.036 1.00 92.62 89 GLY A C 1
ATOM 673 O O . GLY A 1 89 ? 10.536 -2.326 -19.698 1.00 92.62 89 GLY A O 1
ATOM 674 N N . HIS A 1 90 ? 9.534 -0.355 -19.326 1.00 93.81 90 HIS A N 1
ATOM 675 C CA . HIS A 1 90 ? 8.625 -0.487 -20.459 1.00 93.81 90 HIS A CA 1
ATOM 676 C C . HIS A 1 90 ? 9.404 -0.433 -21.794 1.00 93.81 90 HIS A C 1
ATOM 678 O O . HIS A 1 90 ? 10.189 0.498 -21.989 1.00 93.81 90 HIS A O 1
ATOM 684 N N . PRO A 1 91 ? 9.174 -1.360 -22.752 1.00 95.56 91 PRO A N 1
ATOM 685 C CA . PRO A 1 91 ? 9.966 -1.457 -23.988 1.00 95.56 91 PRO A CA 1
ATOM 686 C C . PRO A 1 91 ? 9.992 -0.190 -24.852 1.00 95.56 91 PRO A C 1
ATOM 688 O O . PRO A 1 91 ? 10.883 -0.017 -25.677 1.00 95.56 91 PRO A O 1
ATOM 691 N N . TRP A 1 92 ? 8.999 0.683 -24.679 1.00 94.94 92 TRP A N 1
ATOM 692 C CA . TRP A 1 92 ? 8.848 1.940 -25.423 1.00 94.94 92 TRP A CA 1
ATOM 693 C C . TRP A 1 92 ? 9.154 3.191 -24.584 1.00 94.94 92 TRP A C 1
ATOM 695 O O . TRP A 1 92 ? 8.768 4.296 -24.950 1.00 94.94 92 TRP A O 1
ATOM 705 N N . GLY A 1 93 ? 9.841 3.029 -23.452 1.00 91.56 93 GLY A N 1
ATOM 706 C CA . GLY A 1 93 ? 10.269 4.129 -22.591 1.00 91.56 93 GLY A CA 1
ATOM 707 C C . GLY A 1 93 ? 9.236 4.564 -21.549 1.00 91.56 93 GLY A C 1
ATOM 708 O O . GLY A 1 93 ? 8.152 3.991 -21.413 1.00 91.56 93 GLY A O 1
ATOM 709 N N . ASN A 1 94 ? 9.604 5.604 -20.798 1.00 89.75 94 ASN A N 1
ATOM 710 C CA . ASN A 1 94 ? 8.939 6.000 -19.553 1.00 89.75 94 ASN A CA 1
ATOM 711 C C . ASN A 1 94 ? 7.487 6.445 -19.758 1.00 89.75 94 ASN A C 1
ATOM 713 O O . ASN A 1 94 ? 6.612 6.049 -18.991 1.00 89.75 94 ASN A O 1
ATOM 717 N N . ALA A 1 95 ? 7.225 7.263 -20.784 1.00 89.31 95 ALA A N 1
ATOM 718 C CA . ALA A 1 95 ? 5.888 7.794 -21.035 1.00 89.31 95 ALA A CA 1
ATOM 719 C C . ALA A 1 95 ? 4.885 6.678 -21.391 1.00 89.31 95 ALA A C 1
ATOM 721 O O . ALA A 1 95 ? 3.853 6.593 -20.722 1.00 89.31 95 ALA A O 1
ATOM 722 N N . PRO A 1 96 ? 5.183 5.751 -22.326 1.00 91.44 96 PRO A N 1
ATOM 723 C CA . PRO A 1 96 ? 4.334 4.579 -22.543 1.00 91.44 96 PRO A CA 1
ATOM 724 C C . PRO A 1 96 ? 4.180 3.679 -21.312 1.00 91.44 96 PRO A C 1
ATOM 726 O O . PRO A 1 96 ? 3.086 3.180 -21.073 1.00 91.44 96 PRO A O 1
ATOM 729 N N . GLY A 1 97 ? 5.225 3.519 -20.491 1.00 90.69 97 GLY A N 1
ATOM 730 C CA . GLY A 1 97 ? 5.124 2.784 -19.224 1.00 90.69 97 GLY A CA 1
ATOM 731 C C . GLY A 1 97 ? 4.141 3.421 -18.238 1.00 90.69 97 GLY A C 1
ATOM 732 O O . GLY A 1 97 ? 3.308 2.731 -17.652 1.00 90.69 97 GLY A O 1
ATOM 733 N N . ALA A 1 98 ? 4.180 4.748 -18.100 1.00 88.19 98 ALA A N 1
ATOM 734 C CA . ALA A 1 98 ? 3.238 5.490 -17.266 1.00 88.19 98 ALA A CA 1
ATOM 735 C C . ALA A 1 98 ? 1.795 5.373 -17.789 1.00 88.19 98 ALA A C 1
ATOM 737 O O . ALA A 1 98 ? 0.871 5.155 -17.003 1.00 88.19 98 ALA A O 1
ATOM 738 N N . VAL A 1 99 ? 1.605 5.463 -19.110 1.00 88.81 99 VAL A N 1
ATOM 739 C CA . VAL A 1 99 ? 0.295 5.272 -19.755 1.00 88.81 99 VAL A CA 1
ATOM 740 C C . VAL A 1 99 ? -0.227 3.856 -19.520 1.00 88.81 99 VAL A C 1
ATOM 742 O O . VAL A 1 99 ? -1.365 3.706 -19.093 1.00 88.81 99 VAL A O 1
ATOM 745 N N . ALA A 1 100 ? 0.605 2.826 -19.686 1.00 89.69 100 ALA A N 1
ATOM 746 C CA . ALA A 1 100 ? 0.206 1.438 -19.454 1.00 89.69 100 ALA A CA 1
ATOM 747 C C . ALA A 1 100 ? -0.258 1.193 -18.007 1.00 89.69 100 ALA A C 1
ATOM 749 O O . ALA A 1 100 ? -1.271 0.526 -17.782 1.00 89.69 100 ALA A O 1
ATOM 750 N N . ASN A 1 101 ?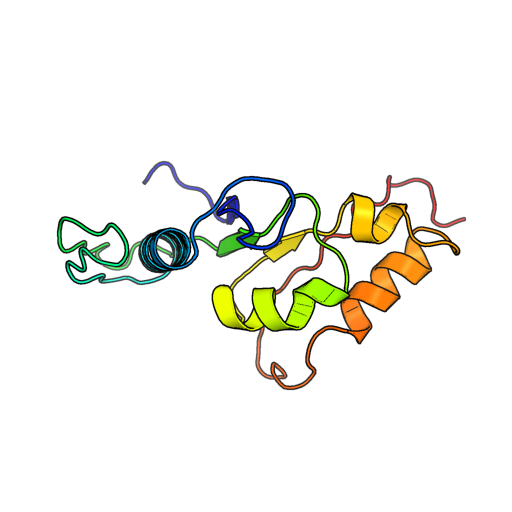 0.444 1.768 -17.023 1.00 88.62 101 ASN A N 1
ATOM 751 C CA . ASN A 1 101 ? 0.033 1.701 -15.618 1.00 88.62 101 ASN A CA 1
ATOM 752 C C . ASN A 1 101 ? -1.306 2.414 -15.388 1.00 88.62 101 ASN A C 1
ATOM 754 O O . ASN A 1 101 ? -2.174 1.876 -14.704 1.00 88.62 101 ASN A O 1
ATOM 758 N N . ARG A 1 102 ? -1.513 3.582 -16.003 1.00 86.00 102 ARG A N 1
ATOM 759 C CA . ARG A 1 102 ? -2.775 4.324 -15.902 1.00 86.00 102 ARG A CA 1
ATOM 760 C C . ARG A 1 102 ? -3.945 3.600 -16.572 1.00 86.00 102 ARG A C 1
ATOM 762 O O . ARG A 1 102 ? -5.019 3.528 -15.989 1.00 86.00 102 ARG A O 1
ATOM 769 N N . ASP A 1 103 ? -3.752 3.054 -17.767 1.00 82.38 103 ASP A N 1
ATOM 770 C CA . ASP A 1 103 ? -4.815 2.414 -18.551 1.00 82.38 103 ASP A CA 1
ATOM 771 C C . ASP A 1 103 ? -5.290 1.103 -17.931 1.00 82.38 103 ASP A C 1
ATOM 773 O O . ASP A 1 103 ? -6.461 0.733 -18.052 1.00 82.38 103 ASP A O 1
ATOM 777 N N . ARG A 1 104 ? -4.384 0.386 -17.255 1.00 81.25 104 ARG A N 1
ATOM 778 C CA . ARG A 1 104 ? -4.729 -0.865 -16.582 1.00 81.25 104 ARG A CA 1
ATOM 779 C C . ARG A 1 104 ? -5.501 -0.647 -15.282 1.00 81.25 104 ARG A C 1
ATOM 781 O O . ARG A 1 104 ? -6.131 -1.598 -14.801 1.00 81.25 104 ARG A O 1
ATOM 788 N N . PHE A 1 105 ? -5.457 0.567 -14.738 1.00 73.81 105 PHE A N 1
ATOM 789 C CA . PHE A 1 105 ? -6.192 0.947 -13.545 1.00 73.81 105 PHE A CA 1
ATOM 790 C C . PHE A 1 105 ? -7.706 0.792 -13.789 1.00 73.81 105 PHE A C 1
ATOM 792 O O . PHE A 1 105 ? -8.225 1.316 -14.781 1.00 73.81 105 PHE A O 1
ATOM 799 N N . PRO A 1 106 ? -8.435 0.029 -12.954 1.00 62.66 106 PRO A N 1
ATOM 800 C CA . PRO A 1 106 ? -9.854 -0.208 -13.175 1.00 62.66 106 PRO A CA 1
ATOM 801 C C . PRO A 1 106 ? -10.633 1.116 -13.157 1.00 62.66 106 PRO A C 1
ATOM 803 O O . PRO A 1 106 ? -10.640 1.848 -12.175 1.00 62.66 106 PRO A O 1
ATOM 806 N N . LYS A 1 107 ? -11.345 1.409 -14.255 1.00 51.88 107 LYS A N 1
ATOM 807 C CA . LYS A 1 107 ? -12.144 2.639 -14.442 1.00 51.88 107 LYS A CA 1
ATOM 808 C C . LYS A 1 107 ? -13.337 2.784 -13.480 1.00 51.88 107 LYS A C 1
ATOM 810 O O . LYS A 1 107 ? -14.019 3.800 -13.531 1.00 51.88 107 LYS A O 1
ATOM 815 N N . CYS A 1 108 ? -13.611 1.787 -12.634 1.00 47.44 108 CYS A N 1
ATOM 816 C CA . CYS A 1 108 ? -14.764 1.778 -11.730 1.00 47.44 108 CYS A CA 1
ATOM 817 C C . CYS A 1 108 ? -14.594 2.686 -10.495 1.00 47.44 108 CYS A C 1
ATOM 819 O O . CYS A 1 108 ? -15.546 2.863 -9.745 1.00 47.44 108 CYS A O 1
ATOM 821 N N . LEU A 1 109 ? -13.422 3.301 -10.314 1.00 48.25 109 LEU A N 1
ATOM 822 C CA . LEU A 1 109 ? -13.101 4.200 -9.196 1.00 48.25 109 LEU A CA 1
ATOM 823 C C . LEU A 1 109 ? -13.369 5.679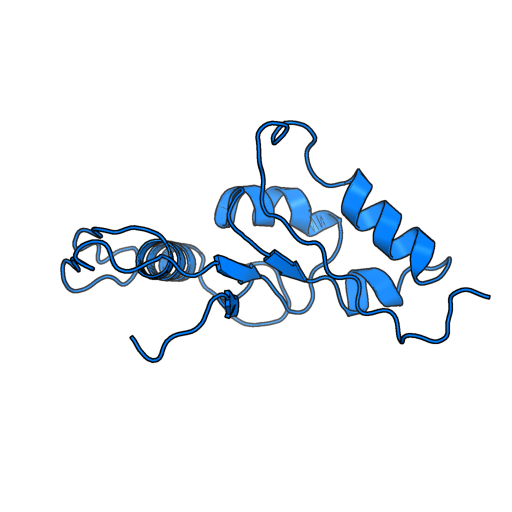 -9.543 1.00 48.25 109 LEU A C 1
ATOM 825 O O . LEU A 1 109 ? -12.652 6.589 -9.134 1.00 48.25 109 LEU A O 1
ATOM 829 N N . SER A 1 110 ? -14.396 5.941 -10.363 1.00 37.31 110 SER A N 1
ATOM 830 C CA . SER A 1 110 ? -14.671 7.254 -10.974 1.00 37.31 110 SER A CA 1
ATOM 831 C C . SER A 1 110 ? -15.274 8.301 -10.026 1.00 37.31 110 SER A C 1
ATOM 833 O O . SER A 1 110 ? -15.922 9.242 -10.485 1.00 37.31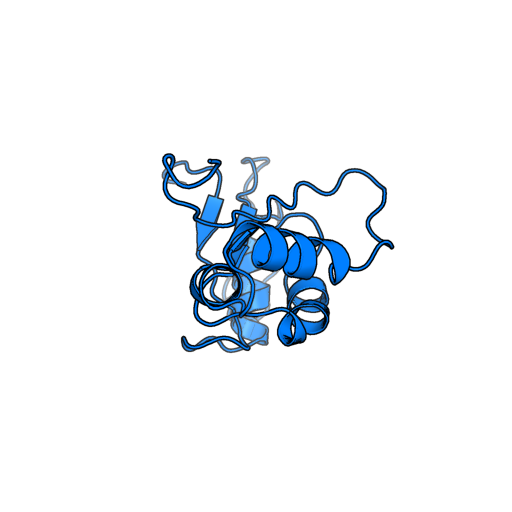 110 SER A O 1
ATOM 835 N N . GLY A 1 111 ? -15.090 8.156 -8.719 1.00 36.34 111 GLY A N 1
ATOM 836 C CA . GLY A 1 111 ? -15.564 9.100 -7.718 1.00 36.34 111 GLY A CA 1
ATOM 837 C C . GLY A 1 111 ? -14.456 9.384 -6.720 1.00 36.34 111 GLY A C 1
ATOM 838 O O . GLY A 1 111 ? -14.379 8.716 -5.705 1.00 36.34 111 GLY A O 1
ATOM 839 N N . TYR A 1 112 ? -13.626 10.388 -7.002 1.00 35.28 112 TYR A N 1
ATOM 840 C CA . TYR A 1 112 ? -12.698 10.992 -6.033 1.00 35.28 112 TYR A CA 1
ATOM 841 C C . TYR A 1 112 ? -11.481 10.165 -5.564 1.00 35.28 112 TYR A C 1
ATOM 843 O O . TYR A 1 112 ? -10.960 10.449 -4.493 1.00 35.28 112 TYR A O 1
ATOM 851 N N . SER A 1 113 ? -10.959 9.199 -6.327 1.00 37.19 113 SER A N 1
ATOM 852 C CA . SER A 1 113 ? -9.776 8.454 -5.856 1.00 37.19 113 SER A CA 1
ATOM 853 C C . SER A 1 113 ? -8.490 9.302 -5.897 1.00 37.19 113 SER A C 1
ATOM 855 O O . SER A 1 113 ? -8.103 9.849 -6.934 1.00 37.19 113 SER A O 1
ATOM 857 N N . SER A 1 114 ? -7.823 9.381 -4.745 1.00 40.72 114 SER A N 1
ATOM 858 C CA . SER A 1 114 ? -6.539 10.043 -4.483 1.00 40.72 114 SER A CA 1
ATOM 859 C C . SER A 1 114 ? -5.319 9.251 -4.994 1.00 40.72 114 SER A C 1
ATOM 861 O O . SER A 1 114 ? -4.179 9.601 -4.679 1.00 40.72 114 SER A O 1
ATOM 863 N N . ILE A 1 115 ? -5.524 8.218 -5.827 1.00 44.53 115 ILE A N 1
ATOM 864 C CA . ILE A 1 115 ? -4.441 7.385 -6.363 1.00 44.53 115 ILE A CA 1
ATOM 865 C C . ILE A 1 115 ? -3.512 8.185 -7.278 1.00 44.53 115 ILE A C 1
ATOM 867 O O . ILE A 1 115 ? -3.776 8.469 -8.449 1.00 44.53 115 ILE A O 1
ATOM 871 N N . LEU A 1 116 ? -2.353 8.517 -6.717 1.00 45.25 116 LEU A N 1
ATOM 872 C CA . LEU A 1 116 ? -1.258 9.176 -7.403 1.00 45.25 116 LEU A CA 1
ATOM 873 C C . LEU A 1 116 ? -0.272 8.111 -7.898 1.00 45.25 116 LEU A C 1
ATOM 875 O O . LEU A 1 116 ? 0.642 7.701 -7.188 1.00 45.25 116 LEU A O 1
ATOM 879 N N . ALA A 1 117 ? -0.453 7.635 -9.130 1.00 48.16 117 ALA A N 1
ATOM 880 C CA . ALA A 1 117 ? 0.526 6.758 -9.768 1.00 48.16 117 ALA A CA 1
ATOM 881 C C . ALA A 1 117 ? 1.798 7.561 -10.106 1.00 48.16 117 ALA A C 1
ATOM 883 O O . ALA A 1 117 ? 1.903 8.174 -11.171 1.00 48.16 117 ALA A O 1
ATOM 884 N N . PHE A 1 118 ? 2.779 7.577 -9.200 1.00 45.09 118 PHE A N 1
ATOM 885 C CA . PHE A 1 118 ? 4.093 8.152 -9.481 1.00 45.09 118 PHE A CA 1
ATOM 886 C C . PHE A 1 118 ? 4.893 7.210 -10.386 1.00 45.09 118 PHE A C 1
ATOM 888 O O . PHE A 1 118 ? 5.476 6.218 -9.942 1.00 45.09 118 PHE A O 1
ATOM 895 N N . ALA A 1 119 ? 4.961 7.552 -11.670 1.00 44.53 119 ALA A N 1
ATOM 896 C CA . ALA A 1 119 ? 6.058 7.122 -12.521 1.00 44.53 119 ALA A CA 1
ATOM 897 C C . ALA A 1 119 ? 7.290 7.954 -12.138 1.00 44.53 119 ALA A C 1
ATOM 899 O O . ALA A 1 119 ? 7.323 9.162 -12.370 1.00 44.53 119 ALA A O 1
ATOM 900 N N . THR A 1 120 ? 8.307 7.340 -11.534 1.00 40.53 120 THR A N 1
ATOM 901 C CA . THR A 1 120 ? 9.594 8.007 -11.296 1.00 40.53 120 THR A CA 1
ATOM 902 C C . THR A 1 120 ? 10.300 8.219 -12.637 1.00 40.53 120 THR A C 1
ATOM 904 O O . THR A 1 120 ? 11.139 7.411 -13.019 1.00 40.53 120 THR A O 1
ATOM 907 N N . ALA A 1 121 ? 9.952 9.262 -13.390 1.00 35.56 121 ALA A N 1
ATOM 908 C CA . ALA A 1 121 ? 10.757 9.716 -14.519 1.00 35.56 121 ALA A CA 1
ATOM 909 C C . ALA A 1 121 ? 11.757 10.769 -14.008 1.00 35.56 121 ALA A C 1
ATOM 911 O O . ALA A 1 121 ? 11.342 11.704 -13.320 1.00 35.56 121 ALA A O 1
ATOM 912 N N . PRO A 1 122 ? 13.065 10.667 -14.312 1.00 36.47 122 PRO A N 1
ATOM 913 C CA . PRO A 1 122 ? 13.970 11.783 -14.073 1.00 36.47 122 PRO A CA 1
ATOM 914 C C . PRO A 1 122 ? 13.470 13.000 -14.863 1.00 36.47 122 PRO A C 1
ATOM 916 O O . PRO A 1 122 ? 13.053 12.866 -16.017 1.00 36.47 122 PRO A O 1
ATOM 919 N N . VAL A 1 123 ? 13.547 14.181 -14.240 1.00 44.62 123 VAL A N 1
ATOM 920 C CA . VAL A 1 123 ? 13.036 15.498 -14.692 1.00 44.62 123 VAL A CA 1
ATOM 921 C C . VAL A 1 123 ? 13.642 15.985 -16.037 1.00 44.62 123 VAL A C 1
ATOM 923 O O . VAL A 1 123 ? 13.455 17.124 -16.435 1.00 44.62 123 VAL A O 1
ATOM 926 N N . GLY A 1 124 ? 14.342 15.135 -16.795 1.00 39.81 124 GLY A N 1
ATOM 927 C CA . GLY A 1 124 ? 15.034 15.488 -18.040 1.00 39.81 124 GLY A CA 1
ATOM 928 C C . GLY A 1 124 ? 14.734 14.616 -19.264 1.00 39.81 124 GLY A C 1
ATOM 929 O O . GLY A 1 124 ? 15.504 14.679 -20.213 1.00 39.81 124 GLY A O 1
ATOM 930 N N . SER A 1 125 ? 13.679 13.788 -19.270 1.00 40.78 125 SER A N 1
ATOM 931 C CA . SER A 1 125 ? 13.389 12.861 -20.394 1.00 40.78 125 SER A CA 1
ATOM 932 C C . SER A 1 125 ? 12.116 13.171 -21.200 1.00 40.78 125 SER A C 1
ATOM 934 O O . SER A 1 125 ? 1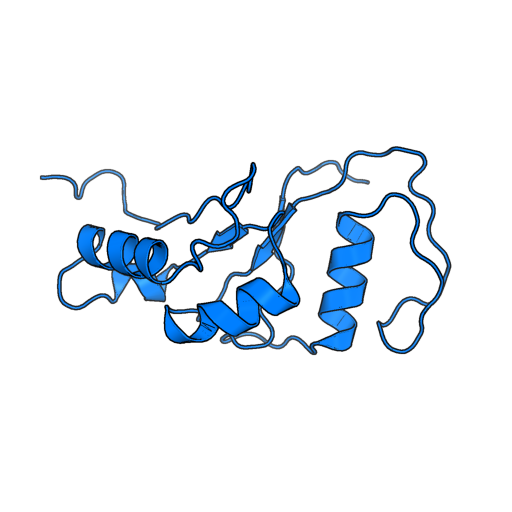1.618 12.309 -21.915 1.00 40.78 125 SER A O 1
ATOM 936 N N . LEU A 1 126 ? 11.592 14.399 -21.107 1.00 38.75 126 LEU A N 1
ATOM 937 C CA . LEU A 1 126 ? 10.477 14.887 -21.936 1.00 38.75 126 LEU A CA 1
ATOM 938 C C . LEU A 1 126 ? 10.963 15.736 -23.125 1.00 38.75 126 LEU A C 1
ATOM 940 O O . LEU A 1 126 ? 10.409 16.802 -23.377 1.00 38.75 126 LEU A O 1
ATOM 944 N N . ASN A 1 127 ? 11.992 15.269 -23.833 1.00 37.16 127 ASN A N 1
ATOM 945 C CA . ASN A 1 127 ? 12.373 15.768 -25.158 1.00 37.16 127 ASN A CA 1
ATOM 946 C C . ASN A 1 127 ? 12.505 14.590 -26.119 1.00 37.16 127 ASN A C 1
ATOM 948 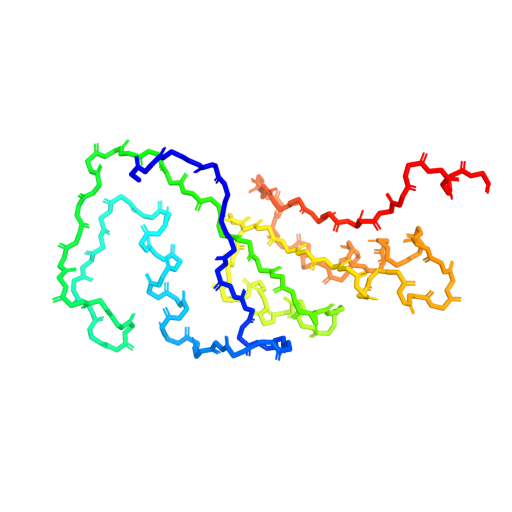O O . ASN A 1 127 ? 13.142 13.592 -25.710 1.00 37.16 127 ASN A O 1
#

Sequence (127 aa):
MSGGDHIHSGTVVGKLEGEREITLGFVDLLRDDFIEKDRSCGIYFTQDWVSLPGVLPVASGGIHVWHMPALTEIFGDDSVLQFGGGTLGHPWGNAPGAVANRDRFPKCLSGYSSILAFATAPVGSLN

Radius of gyration: 15.91 Å; chains: 1; bounding box: 31×28×46 Å